Protein AF-A0A3C0JI24-F1 (afdb_monomer_lite)

Structure (mmCIF, N/CA/C/O backbone):
data_AF-A0A3C0JI24-F1
#
_entry.id   AF-A0A3C0JI24-F1
#
loop_
_atom_site.group_PDB
_atom_site.id
_atom_site.type_symbol
_atom_site.label_atom_id
_atom_site.label_alt_id
_atom_site.label_comp_id
_atom_site.label_asym_id
_atom_site.label_entity_id
_atom_site.label_seq_id
_atom_site.pdbx_PDB_ins_code
_atom_site.Cartn_x
_atom_site.Cartn_y
_atom_site.Cartn_z
_atom_site.occupancy
_atom_site.B_iso_or_equiv
_atom_site.auth_seq_id
_atom_site.auth_comp_id
_atom_site.auth_asym_id
_atom_site.auth_atom_id
_atom_site.pdbx_PDB_model_num
ATOM 1 N N . MET A 1 1 ? 1.768 -1.659 12.261 1.00 83.25 1 MET A N 1
ATOM 2 C CA . MET A 1 1 ? 0.963 -0.418 12.295 1.00 83.25 1 MET A CA 1
ATOM 3 C C . MET A 1 1 ? 0.250 -0.322 13.633 1.00 83.25 1 MET A C 1
ATOM 5 O O . MET A 1 1 ? -0.159 -1.361 14.139 1.00 83.25 1 MET A O 1
ATOM 9 N N . SER A 1 2 ? 0.136 0.874 14.218 1.00 90.31 2 SER A N 1
ATOM 10 C CA . SER A 1 2 ? -0.512 1.094 15.518 1.00 90.31 2 SER A CA 1
ATOM 11 C C . SER A 1 2 ? -1.549 2.213 15.447 1.00 90.31 2 SER A C 1
ATOM 13 O O . SER A 1 2 ? -1.289 3.282 14.897 1.00 90.31 2 SER A O 1
ATOM 15 N N . LYS A 1 3 ? -2.701 1.995 16.096 1.00 88.44 3 LYS A N 1
ATOM 16 C CA . LYS A 1 3 ? -3.726 3.033 16.273 1.00 88.44 3 LYS A CA 1
ATOM 17 C C . LYS A 1 3 ? -3.222 4.208 17.109 1.00 88.44 3 LYS A C 1
ATOM 19 O O . LYS A 1 3 ? -3.499 5.351 16.773 1.00 88.44 3 LYS A O 1
ATOM 24 N N . SER A 1 4 ? -2.442 3.938 18.157 1.00 92.62 4 SER A N 1
ATOM 25 C CA . SER A 1 4 ? -1.921 4.978 19.055 1.00 92.62 4 SER A CA 1
ATOM 26 C C . SER A 1 4 ? -0.841 5.853 18.419 1.00 92.62 4 SER A C 1
ATOM 28 O O . SER A 1 4 ? -0.662 6.989 18.840 1.00 92.62 4 SER A O 1
ATOM 30 N N . LEU A 1 5 ? -0.140 5.344 17.401 1.00 90.38 5 LEU A N 1
ATOM 31 C CA . LEU A 1 5 ? 0.876 6.093 16.653 1.00 90.38 5 LEU A CA 1
ATOM 32 C C . LEU A 1 5 ? 0.290 6.817 15.432 1.00 90.38 5 LEU A C 1
ATOM 34 O O . LEU A 1 5 ? 1.037 7.437 14.683 1.00 90.38 5 LEU A O 1
ATOM 38 N N . GLY A 1 6 ? -1.021 6.696 15.193 1.00 87.94 6 GLY A N 1
ATOM 39 C CA . GLY A 1 6 ? -1.695 7.323 14.056 1.00 87.94 6 GLY A CA 1
ATOM 40 C C . GLY A 1 6 ? -1.270 6.790 12.684 1.00 87.94 6 GLY A C 1
ATOM 41 O O . GLY A 1 6 ? -1.634 7.377 11.674 1.00 87.94 6 GLY A O 1
ATOM 42 N N . ASN A 1 7 ? -0.525 5.682 12.622 1.00 92.06 7 ASN A N 1
ATOM 43 C CA . ASN A 1 7 ? 0.030 5.131 11.385 1.00 92.06 7 ASN A CA 1
ATOM 44 C C . ASN A 1 7 ? -0.683 3.843 10.964 1.00 92.06 7 ASN A C 1
ATOM 46 O O . ASN A 1 7 ? -0.022 2.862 10.643 1.00 92.06 7 ASN A O 1
ATOM 50 N N . TYR A 1 8 ? -2.013 3.809 11.047 1.00 94.62 8 TYR A N 1
ATOM 51 C CA . TYR A 1 8 ? -2.826 2.657 10.659 1.00 94.62 8 TYR A CA 1
ATOM 52 C C . TYR A 1 8 ? -3.779 3.008 9.516 1.00 94.62 8 TYR A C 1
ATOM 54 O O . TYR A 1 8 ? -4.153 4.165 9.334 1.00 94.62 8 TYR A O 1
ATOM 62 N N . ILE A 1 9 ? -4.187 1.974 8.784 1.00 95.69 9 ILE A N 1
ATOM 63 C CA . ILE A 1 9 ? -5.235 2.033 7.767 1.00 95.69 9 ILE A CA 1
ATOM 64 C C . ILE A 1 9 ? 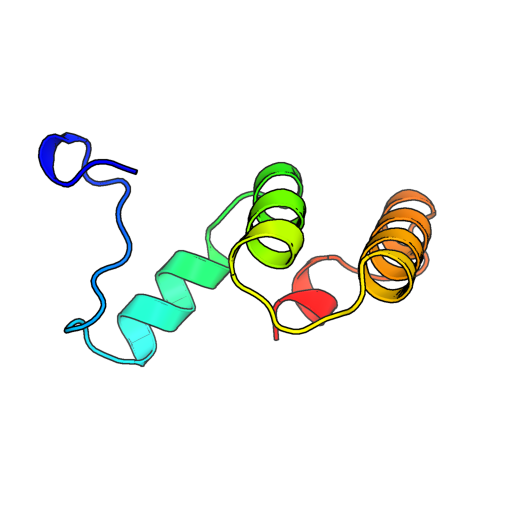-6.389 1.196 8.306 1.00 95.69 9 ILE A C 1
ATOM 66 O O . ILE A 1 9 ? -6.223 0.002 8.576 1.00 95.69 9 ILE A O 1
ATOM 70 N N . GLY A 1 10 ? -7.513 1.842 8.593 1.00 95.62 10 GLY A N 1
ATOM 71 C CA . GLY A 1 10 ? -8.677 1.191 9.175 1.00 95.62 10 GLY A CA 1
ATOM 72 C C . GLY A 1 10 ? -9.523 0.519 8.101 1.00 95.62 10 GLY A C 1
ATOM 73 O O . GLY A 1 10 ? -9.867 1.138 7.110 1.00 95.62 10 GLY A O 1
ATOM 74 N N . ILE A 1 11 ? -9.917 -0.735 8.326 1.00 94.19 11 ILE A N 1
ATOM 75 C CA . ILE A 1 11 ? -10.740 -1.503 7.370 1.00 94.19 11 ILE A CA 1
ATOM 76 C C . ILE A 1 11 ? -12.164 -0.919 7.232 1.00 94.19 11 ILE A C 1
ATOM 78 O O . ILE A 1 11 ? -12.819 -1.119 6.217 1.00 94.19 11 ILE A O 1
ATOM 82 N N . ASN A 1 12 ? -12.631 -0.182 8.246 1.00 96.12 12 ASN A N 1
ATOM 83 C CA . ASN A 1 12 ? -13.950 0.464 8.271 1.00 96.12 12 ASN A CA 1
ATOM 84 C C . ASN A 1 12 ? -13.889 1.970 7.935 1.00 96.12 12 ASN A C 1
ATOM 86 O O . ASN A 1 12 ? -14.817 2.700 8.275 1.00 96.12 12 ASN A O 1
ATOM 90 N N . GLU A 1 13 ? -12.779 2.458 7.377 1.00 96.19 13 GLU A N 1
ATOM 91 C CA . GLU A 1 13 ? -12.649 3.857 6.943 1.00 96.19 13 GLU A CA 1
ATOM 92 C C . GLU A 1 13 ? -13.333 4.080 5.589 1.00 96.19 13 GLU A C 1
ATOM 94 O O . GLU A 1 13 ? -13.665 3.125 4.882 1.00 96.19 13 GLU A O 1
ATOM 99 N N . ASP A 1 14 ? -13.557 5.343 5.223 1.00 98.12 14 ASP A N 1
ATOM 100 C CA . ASP A 1 14 ? -14.082 5.661 3.896 1.00 98.12 14 ASP A CA 1
ATOM 101 C C . ASP A 1 14 ? -13.107 5.168 2.803 1.00 98.12 14 ASP A C 1
ATOM 103 O O . ASP A 1 14 ? -11.886 5.293 2.971 1.00 98.12 14 ASP A O 1
ATOM 107 N N . PRO A 1 15 ? -13.594 4.621 1.672 1.00 97.56 15 PRO A N 1
ATOM 108 C CA . PRO A 1 15 ? -12.729 4.138 0.597 1.00 97.56 15 PRO A CA 1
ATOM 109 C C . PRO A 1 15 ? -11.700 5.159 0.102 1.00 97.56 15 PRO A C 1
ATOM 111 O O . PRO A 1 15 ? -10.562 4.780 -0.181 1.00 97.56 15 PRO A O 1
ATOM 114 N N . ALA A 1 16 ? -12.060 6.443 0.027 1.00 97.06 16 ALA A N 1
ATOM 115 C CA . ALA A 1 16 ? -11.139 7.490 -0.402 1.00 97.06 16 ALA A CA 1
ATOM 116 C C . ALA A 1 16 ? -10.029 7.735 0.634 1.00 97.06 16 ALA A C 1
ATOM 118 O O . ALA A 1 16 ? -8.876 7.957 0.256 1.00 97.06 16 ALA A O 1
ATOM 119 N N . GLU A 1 17 ? -10.344 7.645 1.930 1.00 96.88 17 GLU A N 1
ATOM 120 C CA . GLU A 1 17 ? -9.350 7.747 3.004 1.00 96.88 17 GLU A CA 1
ATOM 121 C C . GLU A 1 17 ? -8.400 6.548 3.006 1.00 96.88 17 GLU A C 1
ATOM 123 O O . GLU A 1 17 ? -7.183 6.734 3.079 1.00 96.88 17 GLU A O 1
ATOM 128 N N . MET A 1 18 ? -8.934 5.327 2.872 1.00 96.56 18 MET A N 1
ATOM 129 C CA . MET A 1 18 ? -8.118 4.113 2.775 1.00 96.56 18 MET A CA 1
ATOM 130 C C . MET A 1 18 ? -7.153 4.202 1.593 1.00 96.56 18 MET A C 1
ATOM 132 O O . MET A 1 18 ? -5.949 3.998 1.761 1.00 96.56 18 MET A O 1
ATOM 136 N N . PHE A 1 19 ? -7.667 4.566 0.415 1.00 95.69 19 PHE A N 1
ATOM 137 C CA . PHE A 1 19 ? -6.858 4.734 -0.788 1.00 95.69 19 PHE A CA 1
ATOM 138 C C . PHE A 1 19 ? -5.778 5.802 -0.593 1.00 95.69 19 PHE A C 1
ATOM 140 O O . PHE A 1 19 ? -4.603 5.545 -0.845 1.00 95.69 19 PHE A O 1
ATOM 147 N N . GLY A 1 20 ? -6.140 6.980 -0.074 1.00 95.88 20 GLY A N 1
ATOM 148 C CA . GLY A 1 20 ? -5.186 8.057 0.192 1.00 95.88 20 GLY A CA 1
ATOM 149 C C . GLY A 1 20 ? -4.065 7.635 1.146 1.00 95.88 20 GLY A C 1
ATOM 150 O O . GLY A 1 20 ? -2.894 7.929 0.894 1.00 95.88 20 GLY A O 1
ATOM 151 N N . LYS A 1 21 ? -4.394 6.885 2.204 1.0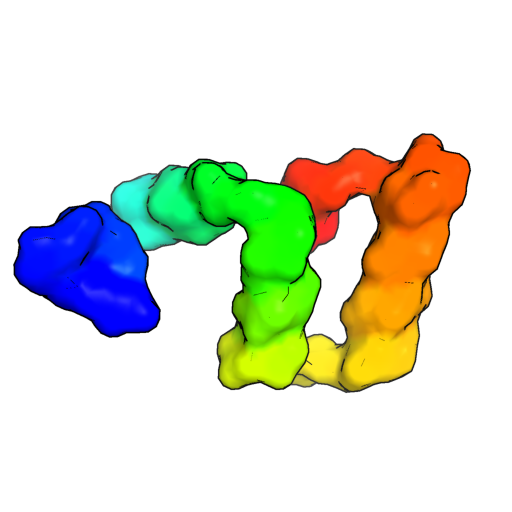0 95.56 21 LYS A N 1
ATOM 152 C CA . LYS A 1 21 ? -3.395 6.357 3.142 1.00 95.56 21 LYS A CA 1
ATOM 153 C C . LYS A 1 21 ? -2.469 5.337 2.485 1.00 95.56 21 LYS A C 1
ATOM 155 O O . LYS A 1 21 ? -1.259 5.452 2.670 1.00 95.56 21 LYS A O 1
ATOM 160 N N . ILE A 1 22 ? -2.994 4.402 1.687 1.00 95.56 22 ILE A N 1
ATOM 161 C CA . ILE A 1 22 ? -2.172 3.454 0.911 1.00 95.56 22 ILE A CA 1
ATOM 162 C C . ILE A 1 22 ? -1.243 4.213 -0.042 1.00 95.56 22 ILE A C 1
ATOM 164 O O . ILE A 1 22 ? -0.050 3.937 -0.077 1.00 95.56 22 ILE A O 1
ATOM 168 N N . MET A 1 23 ? -1.745 5.222 -0.755 1.00 94.94 23 MET A N 1
ATOM 169 C CA . MET A 1 23 ? -0.930 6.016 -1.681 1.00 94.94 23 MET A CA 1
ATOM 170 C C . MET A 1 23 ? 0.173 6.821 -0.980 1.00 94.94 23 MET A C 1
ATOM 172 O O . MET A 1 23 ? 1.200 7.107 -1.595 1.00 94.94 23 MET A O 1
ATOM 176 N N . SER A 1 24 ? -0.020 7.172 0.295 1.00 94.50 24 SER A N 1
ATOM 177 C CA . SER A 1 24 ? 0.934 7.960 1.087 1.00 94.50 24 SER A CA 1
ATOM 178 C C . SER A 1 24 ? 2.115 7.162 1.657 1.00 94.50 24 SER A C 1
ATOM 180 O O . SER A 1 24 ? 3.066 7.766 2.154 1.00 94.50 24 SER A O 1
ATOM 182 N N . ILE A 1 25 ? 2.081 5.823 1.605 1.00 94.62 25 ILE A N 1
ATOM 183 C CA . ILE A 1 25 ? 3.195 4.997 2.096 1.00 94.62 25 ILE A CA 1
ATOM 184 C C . ILE A 1 25 ? 4.436 5.191 1.217 1.00 94.62 25 ILE A C 1
ATOM 186 O O . ILE A 1 25 ? 4.320 5.399 0.008 1.00 94.62 25 ILE A O 1
ATOM 190 N N . SER A 1 26 ? 5.633 5.086 1.800 1.00 95.06 26 SER A N 1
ATOM 191 C CA . SER A 1 26 ? 6.877 5.151 1.024 1.00 95.06 26 SER A CA 1
ATOM 192 C C . SER A 1 26 ? 6.982 3.994 0.029 1.00 95.06 26 SER A C 1
ATOM 194 O O . SER A 1 26 ? 6.383 2.935 0.222 1.00 95.06 26 SER A O 1
ATOM 196 N N . ASP A 1 27 ? 7.761 4.189 -1.030 1.00 94.56 27 ASP A N 1
ATOM 197 C CA . ASP A 1 27 ? 7.962 3.163 -2.057 1.00 94.56 27 ASP A CA 1
ATOM 198 C C . ASP A 1 27 ? 8.673 1.924 -1.487 1.00 94.56 27 ASP A C 1
ATOM 200 O O . ASP A 1 27 ? 8.294 0.804 -1.807 1.00 94.56 27 ASP A O 1
ATOM 204 N N . ASP A 1 28 ? 9.588 2.100 -0.530 1.00 93.19 28 ASP A N 1
ATOM 205 C CA . ASP A 1 28 ? 10.209 0.975 0.185 1.00 93.19 28 ASP A CA 1
ATOM 206 C C . ASP A 1 28 ? 9.184 0.147 0.979 1.00 93.19 28 ASP A C 1
ATOM 208 O O . ASP A 1 28 ? 9.236 -1.083 1.012 1.00 93.19 28 ASP A O 1
ATOM 212 N N . LEU A 1 29 ? 8.232 0.815 1.643 1.00 94.75 29 LEU A N 1
ATOM 213 C CA . LEU A 1 29 ? 7.216 0.137 2.450 1.00 94.75 29 LEU A CA 1
ATOM 214 C C . LEU A 1 29 ? 6.148 -0.532 1.576 1.00 94.75 29 LEU A C 1
ATOM 216 O O . LEU A 1 29 ? 5.576 -1.547 1.978 1.00 94.75 29 LEU A O 1
ATOM 220 N N . MET A 1 30 ? 5.893 0.024 0.392 1.00 95.88 30 MET A N 1
ATOM 221 C CA . MET A 1 30 ? 4.940 -0.501 -0.580 1.00 95.88 30 MET A CA 1
ATOM 222 C C . MET A 1 30 ? 5.241 -1.956 -0.954 1.00 95.88 30 MET A C 1
ATOM 224 O O . MET A 1 30 ? 4.322 -2.772 -0.945 1.00 95.88 30 MET A O 1
ATOM 228 N N . TRP A 1 31 ? 6.499 -2.312 -1.226 1.00 96.00 31 TRP A N 1
ATOM 229 C CA . TRP A 1 31 ? 6.859 -3.688 -1.605 1.00 96.00 31 TRP A CA 1
ATOM 230 C C . TRP A 1 31 ? 6.495 -4.695 -0.518 1.00 96.00 31 TRP A C 1
ATOM 232 O O . TRP A 1 31 ? 5.842 -5.703 -0.778 1.00 96.00 31 TRP A O 1
ATOM 242 N N . ARG A 1 32 ? 6.777 -4.346 0.739 1.00 95.75 32 ARG A N 1
ATOM 243 C CA . ARG A 1 32 ? 6.388 -5.162 1.892 1.00 95.75 32 ARG A CA 1
ATOM 244 C C . ARG A 1 32 ? 4.867 -5.294 2.038 1.00 95.75 32 ARG A C 1
ATOM 246 O O . ARG A 1 32 ? 4.388 -6.293 2.567 1.00 95.75 32 ARG A O 1
ATOM 253 N N . TYR A 1 33 ? 4.092 -4.301 1.601 1.00 96.12 33 TYR A N 1
ATOM 254 C CA . TYR A 1 33 ? 2.629 -4.401 1.566 1.00 96.12 33 TYR A CA 1
ATOM 255 C C . TYR A 1 33 ? 2.165 -5.356 0.469 1.00 96.12 33 TYR A C 1
ATOM 257 O O . TYR A 1 33 ? 1.277 -6.166 0.728 1.00 96.12 33 TYR A O 1
ATOM 265 N N . PHE A 1 34 ? 2.780 -5.314 -0.715 1.00 96.44 34 PHE A N 1
ATOM 266 C CA . P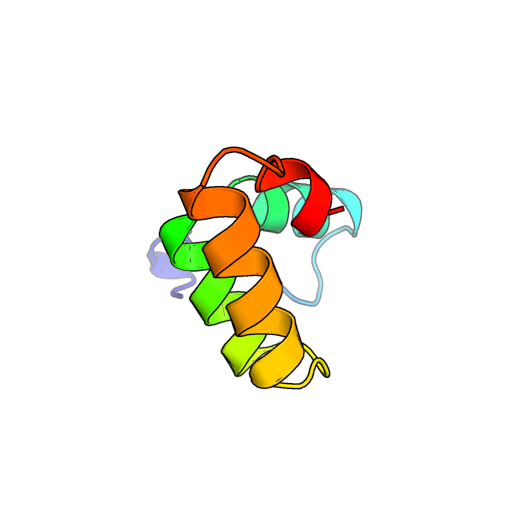HE A 1 34 ? 2.492 -6.279 -1.775 1.00 96.44 34 PHE A CA 1
ATOM 267 C C . PHE A 1 34 ? 2.753 -7.716 -1.322 1.00 96.44 34 PHE A C 1
ATOM 269 O O . PHE A 1 34 ? 1.876 -8.563 -1.483 1.00 96.44 34 PHE A O 1
ATOM 276 N N . GLU A 1 35 ? 3.893 -7.982 -0.687 1.00 95.31 35 GLU A N 1
ATOM 277 C CA . GLU A 1 35 ? 4.242 -9.323 -0.199 1.00 95.31 35 GLU A CA 1
ATOM 278 C C . GLU A 1 35 ? 3.262 -9.867 0.849 1.00 95.31 35 GLU A C 1
ATOM 280 O O . GLU A 1 35 ? 2.987 -11.064 0.884 1.00 95.31 35 GLU A O 1
ATOM 285 N N . LEU A 1 36 ? 2.760 -9.002 1.736 1.00 95.69 36 LEU A N 1
ATOM 286 C CA . LEU A 1 36 ? 1.977 -9.428 2.899 1.00 95.69 36 LEU A CA 1
ATOM 287 C C . LEU A 1 36 ? 0.463 -9.376 2.684 1.00 95.69 36 LEU A C 1
ATOM 289 O O . LEU A 1 36 ? -0.264 -10.082 3.382 1.00 95.69 36 LEU A O 1
ATOM 293 N N . LEU A 1 37 ? -0.017 -8.501 1.799 1.00 95.38 37 LEU A N 1
ATOM 294 C CA . LEU A 1 37 ? -1.441 -8.173 1.677 1.00 95.38 37 LEU A CA 1
ATOM 295 C C . LEU A 1 37 ? -2.007 -8.408 0.275 1.00 95.38 37 LEU A C 1
ATOM 297 O O . LEU A 1 37 ? -3.228 -8.456 0.131 1.00 95.38 37 LEU A O 1
ATOM 301 N N . SER A 1 38 ? -1.163 -8.525 -0.754 1.00 94.81 38 SER A N 1
ATOM 302 C CA . SER A 1 38 ? -1.639 -8.776 -2.114 1.00 94.81 38 SER A CA 1
ATOM 303 C C . SER A 1 38 ? -1.742 -10.272 -2.409 1.00 94.81 38 SER A C 1
ATOM 305 O O . SER A 1 38 ? -1.108 -11.104 -1.767 1.00 94.81 38 SER A O 1
ATOM 307 N N . PHE A 1 39 ? -2.522 -10.609 -3.433 1.00 95.88 39 PHE A N 1
ATOM 308 C CA . PHE A 1 39 ? -2.608 -11.968 -3.973 1.00 95.88 39 PHE A CA 1
ATOM 309 C C . PHE A 1 39 ? -1.632 -12.205 -5.135 1.00 95.88 39 PHE A C 1
ATOM 311 O O . PHE A 1 39 ? -1.796 -13.163 -5.888 1.00 95.88 39 PHE A O 1
ATOM 318 N N . LYS A 1 40 ? -0.668 -11.300 -5.338 1.00 95.50 40 LYS A N 1
ATOM 319 C CA . LYS A 1 40 ? 0.306 -11.392 -6.425 1.00 95.50 40 LYS A CA 1
ATOM 320 C C . LYS A 1 40 ? 1.398 -12.393 -6.081 1.00 95.50 40 LYS A C 1
ATOM 322 O O . LYS A 1 40 ? 1.775 -12.553 -4.922 1.00 95.50 40 LYS A O 1
ATOM 327 N N . GLU A 1 41 ? 1.911 -13.069 -7.100 1.00 96.56 41 GLU A N 1
ATOM 328 C CA . GLU A 1 41 ? 3.035 -13.979 -6.913 1.00 96.56 41 GLU A CA 1
ATOM 329 C C . GLU A 1 41 ? 4.320 -13.186 -6.647 1.00 96.56 41 GLU A C 1
ATOM 331 O O . GLU A 1 41 ? 4.546 -12.130 -7.239 1.00 96.56 41 GLU A O 1
ATOM 336 N N . LEU A 1 42 ? 5.210 -13.724 -5.806 1.00 94.69 42 LEU A N 1
ATOM 337 C CA . LEU A 1 42 ? 6.483 -13.065 -5.481 1.00 94.69 42 LEU A CA 1
ATOM 338 C C . LEU A 1 42 ? 7.331 -12.770 -6.728 1.00 94.69 42 LEU A C 1
ATOM 340 O O . LEU A 1 42 ? 8.028 -11.762 -6.769 1.00 94.69 42 LEU A O 1
ATOM 344 N N . GLY A 1 43 ? 7.255 -13.616 -7.761 1.00 96.69 43 GLY A N 1
ATOM 345 C CA . GLY A 1 43 ? 7.951 -13.378 -9.028 1.00 96.69 43 GLY A CA 1
ATOM 346 C C . GLY A 1 43 ? 7.480 -12.110 -9.748 1.00 96.69 43 GLY A C 1
ATOM 347 O O . GLY A 1 43 ? 8.307 -11.370 -10.275 1.00 96.69 43 GLY A O 1
ATOM 348 N N . GLU A 1 44 ? 6.174 -11.831 -9.729 1.00 96.25 44 GLU A N 1
ATOM 349 C CA . GLU A 1 44 ? 5.584 -10.626 -10.331 1.00 96.25 44 GLU A CA 1
ATOM 350 C C . GLU A 1 44 ? 5.987 -9.373 -9.541 1.00 96.25 44 GLU A C 1
ATOM 352 O O . GLU A 1 44 ? 6.423 -8.386 -10.130 1.00 96.25 44 GLU A O 1
ATOM 357 N N . ILE A 1 45 ? 5.935 -9.447 -8.206 1.00 96.38 45 ILE A N 1
ATOM 358 C CA . ILE A 1 45 ? 6.332 -8.347 -7.313 1.00 96.38 45 ILE A CA 1
ATOM 359 C C . ILE A 1 45 ? 7.815 -7.997 -7.511 1.00 96.38 45 ILE A C 1
ATOM 361 O O . ILE A 1 45 ? 8.151 -6.827 -7.689 1.00 96.38 45 ILE A O 1
ATOM 365 N N . ASN A 1 46 ? 8.693 -9.004 -7.554 1.00 96.44 46 ASN A N 1
ATOM 366 C CA . ASN A 1 46 ? 10.128 -8.807 -7.774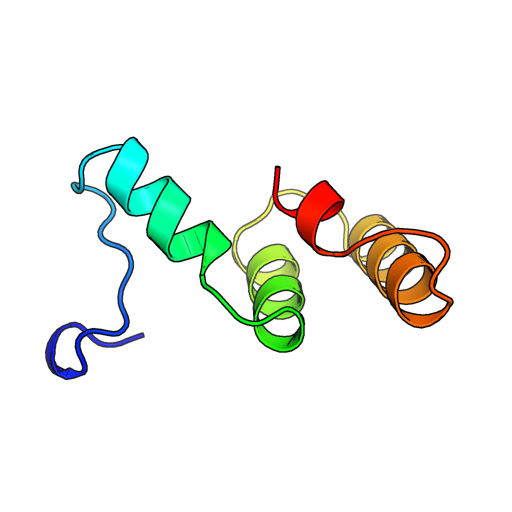 1.00 96.44 46 ASN A CA 1
ATOM 367 C C . ASN A 1 46 ? 10.423 -8.169 -9.140 1.00 96.44 46 ASN A C 1
ATOM 369 O O . ASN A 1 46 ? 11.280 -7.292 -9.237 1.00 96.44 46 ASN A O 1
ATOM 373 N N . ALA A 1 47 ? 9.703 -8.575 -10.191 1.00 96.81 47 ALA A N 1
ATOM 374 C CA . ALA A 1 47 ? 9.862 -7.991 -11.521 1.00 96.81 47 ALA A CA 1
ATOM 375 C C . ALA A 1 47 ? 9.454 -6.508 -11.554 1.00 96.81 47 ALA A C 1
ATOM 377 O O . ALA A 1 47 ? 10.131 -5.690 -12.183 1.00 96.81 47 ALA A O 1
ATOM 378 N N . TRP A 1 48 ? 8.374 -6.139 -10.857 1.00 96.81 48 TRP A N 1
ATOM 379 C CA . TRP A 1 48 ? 7.983 -4.735 -10.710 1.00 96.81 48 TRP A CA 1
ATOM 380 C C . TRP A 1 48 ? 9.014 -3.930 -9.934 1.00 96.81 48 TRP A C 1
ATOM 382 O O . TRP A 1 48 ? 9.382 -2.842 -10.376 1.00 96.81 48 TRP A O 1
ATOM 392 N N . GLN A 1 49 ? 9.512 -4.471 -8.822 1.00 95.88 49 GLN A N 1
ATOM 393 C CA . GLN A 1 49 ? 10.534 -3.809 -8.024 1.00 95.88 49 GLN A CA 1
ATOM 394 C C . GLN A 1 49 ? 11.795 -3.535 -8.851 1.00 95.88 49 GLN A C 1
ATOM 396 O O . GLN A 1 49 ? 12.263 -2.399 -8.892 1.00 95.88 49 GLN A O 1
ATOM 401 N N . GLU A 1 50 ? 12.286 -4.529 -9.593 1.00 96.81 50 GLU A N 1
ATOM 402 C CA . GLU A 1 50 ? 13.457 -4.375 -10.458 1.00 96.81 50 GLU A CA 1
ATOM 403 C C . GLU A 1 50 ? 13.222 -3.344 -11.580 1.00 96.81 50 GLU A C 1
ATOM 405 O O . GLU A 1 50 ? 14.109 -2.551 -11.903 1.00 96.81 50 GLU A O 1
ATOM 410 N N . SER A 1 51 ? 12.021 -3.318 -12.170 1.00 96.69 51 SER A N 1
ATOM 411 C CA . SER A 1 51 ? 11.645 -2.316 -13.178 1.00 96.69 51 SER A CA 1
ATOM 412 C C . SER A 1 51 ? 11.681 -0.891 -12.611 1.00 96.69 51 SER A C 1
ATOM 414 O O . SER A 1 51 ? 12.206 0.029 -13.248 1.00 96.69 51 SER A O 1
ATOM 416 N N . CYS A 1 52 ? 11.175 -0.710 -11.389 1.00 95.81 52 CYS A N 1
ATOM 417 C CA . CYS A 1 52 ? 11.202 0.569 -10.689 1.00 95.81 52 CYS A CA 1
ATOM 418 C C . CYS A 1 52 ? 12.622 0.993 -10.291 1.00 95.81 52 CYS A C 1
ATOM 420 O O . CYS A 1 52 ? 12.986 2.151 -10.491 1.00 95.81 52 CYS A O 1
ATOM 422 N N . GLU A 1 53 ? 13.454 0.073 -9.798 1.00 94.81 53 GLU A N 1
ATOM 423 C CA . GLU A 1 53 ? 14.859 0.345 -9.452 1.00 94.81 53 GLU A CA 1
ATOM 424 C C . GLU A 1 53 ? 15.687 0.760 -10.677 1.00 94.81 53 GLU A C 1
ATOM 426 O O . GLU A 1 53 ? 16.566 1.619 -10.584 1.00 94.81 53 GLU A O 1
ATOM 431 N N . LYS A 1 54 ? 15.369 0.207 -11.853 1.00 96.75 54 LYS A N 1
ATOM 432 C CA . LYS A 1 54 ? 15.980 0.593 -13.136 1.00 96.75 54 LYS A CA 1
ATOM 433 C C . LYS A 1 54 ? 15.419 1.895 -13.718 1.00 96.75 54 LYS A C 1
ATOM 435 O O . LYS A 1 54 ? 15.894 2.334 -14.765 1.00 96.75 54 LYS A O 1
ATOM 440 N N . GLY A 1 55 ? 14.417 2.503 -13.082 1.00 93.75 55 GLY A N 1
ATOM 441 C CA . GLY A 1 55 ? 13.753 3.717 -13.562 1.00 93.75 55 GLY A CA 1
ATOM 442 C C . GLY A 1 55 ? 12.914 3.517 -14.828 1.00 93.75 55 GLY A C 1
ATOM 443 O O . GLY A 1 55 ? 12.593 4.494 -15.501 1.00 93.75 55 GLY A O 1
ATOM 444 N N . ILE A 1 56 ? 12.580 2.269 -15.171 1.00 96.44 56 ILE A N 1
ATOM 445 C CA . ILE A 1 56 ? 11.734 1.932 -16.326 1.00 96.44 56 ILE A CA 1
ATOM 446 C C . ILE A 1 56 ? 10.269 2.235 -16.002 1.00 96.44 56 ILE A C 1
ATOM 448 O O . ILE A 1 56 ? 9.532 2.703 -16.866 1.00 96.44 56 ILE A O 1
ATOM 452 N N . GLU A 1 57 ? 9.864 2.003 -14.752 1.00 94.69 57 GLU A N 1
ATOM 453 C CA . GLU A 1 57 ? 8.498 2.210 -14.277 1.00 94.69 57 GLU A CA 1
ATOM 454 C C . GLU A 1 57 ? 8.470 3.103 -13.033 1.00 94.69 57 GLU A C 1
ATOM 456 O O . GLU A 1 57 ? 9.375 3.065 -12.197 1.00 94.69 57 GLU A O 1
ATOM 461 N N . ASN A 1 58 ? 7.413 3.902 -12.881 1.00 94.38 58 ASN A N 1
ATOM 462 C CA . ASN A 1 58 ? 7.233 4.721 -11.688 1.00 94.38 58 ASN A CA 1
ATOM 463 C C . ASN A 1 58 ? 6.511 3.910 -10.593 1.00 94.38 58 ASN A C 1
ATOM 465 O O . ASN A 1 58 ? 5.414 3.415 -10.858 1.00 94.38 58 ASN A O 1
ATOM 469 N N . PRO A 1 59 ? 7.027 3.836 -9.348 1.00 94.62 59 PRO A N 1
ATOM 470 C CA . PRO A 1 59 ? 6.361 3.128 -8.247 1.00 94.62 59 PRO A CA 1
ATOM 471 C C . PRO A 1 59 ? 4.899 3.537 -8.034 1.00 94.62 59 PRO A C 1
ATOM 473 O O . PRO A 1 59 ? 4.057 2.713 -7.684 1.00 94.62 59 PRO A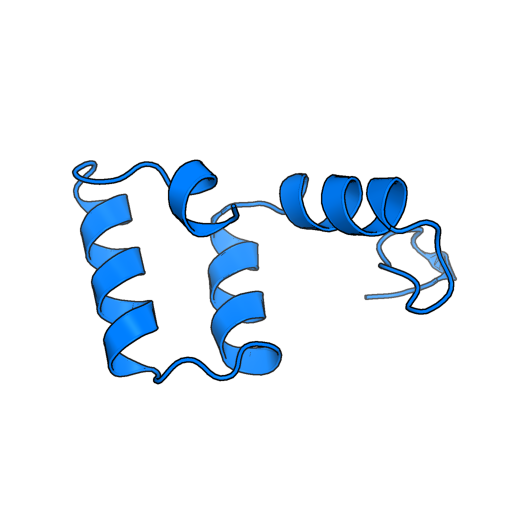 O 1
ATOM 476 N N . LYS A 1 60 ? 4.556 4.803 -8.306 1.00 93.62 60 LYS A N 1
ATOM 477 C CA . LYS A 1 60 ? 3.180 5.303 -8.224 1.00 93.62 60 LYS A CA 1
ATOM 478 C C . LYS A 1 60 ? 2.224 4.560 -9.159 1.00 93.62 60 LYS A C 1
ATOM 480 O O . LYS A 1 60 ? 1.071 4.382 -8.786 1.00 93.62 60 LYS A O 1
ATOM 485 N N . ASN A 1 61 ? 2.679 4.146 -10.340 1.00 94.56 61 ASN A N 1
ATOM 486 C CA . ASN A 1 61 ? 1.844 3.434 -11.308 1.00 94.56 61 ASN A CA 1
ATOM 487 C C . ASN A 1 61 ? 1.526 2.011 -10.842 1.00 94.56 61 ASN A C 1
ATOM 489 O O . ASN A 1 61 ? 0.463 1.499 -11.163 1.00 94.56 61 ASN A O 1
ATOM 493 N N . ILE A 1 62 ? 2.408 1.404 -10.044 1.00 94.38 62 ILE A N 1
ATOM 494 C CA . ILE A 1 62 ? 2.180 0.085 -9.443 1.00 94.38 62 ILE A CA 1
ATOM 495 C C . ILE A 1 62 ? 1.157 0.161 -8.296 1.00 94.38 62 ILE A C 1
ATOM 497 O O . ILE A 1 62 ? 0.442 -0.805 -8.047 1.00 94.38 62 ILE A O 1
ATOM 501 N N . LYS A 1 63 ? 1.053 1.305 -7.603 1.00 90.81 63 LYS A N 1
ATOM 502 C CA . LYS A 1 63 ? 0.090 1.514 -6.501 1.00 90.81 63 LYS A CA 1
ATOM 503 C C . LYS A 1 63 ? -1.366 1.716 -6.954 1.00 90.81 63 LYS A C 1
ATOM 505 O O . LYS A 1 63 ? -2.243 1.690 -6.090 1.00 90.81 63 LYS A O 1
ATOM 510 N N . ILE A 1 64 ? -1.611 1.999 -8.237 1.00 84.75 64 ILE A N 1
ATOM 511 C CA . ILE A 1 64 ? -2.932 2.378 -8.783 1.00 84.75 64 ILE A CA 1
ATOM 512 C C . ILE A 1 64 ? -3.712 1.152 -9.259 1.00 84.75 64 ILE A C 1
ATOM 514 O O . ILE A 1 64 ? -3.101 0.258 -9.879 1.00 84.75 64 ILE A O 1
#

pLDDT: mean 94.69, std 2.75, ran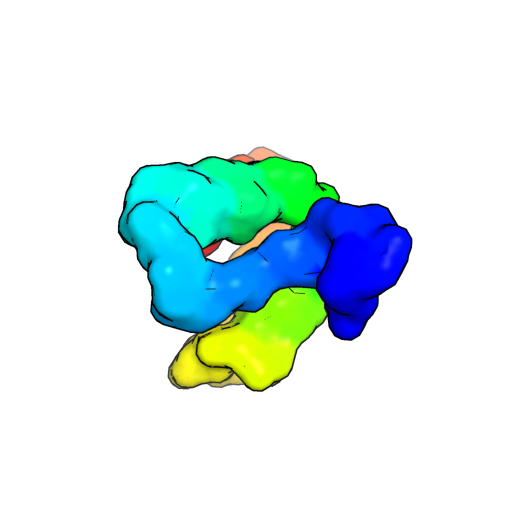ge [83.25, 98.12]

Radius of gyration: 12.91 Å; chains: 1; bounding box: 30×22×35 Å

Foldseek 3Di:
DDPVVVLDQDPPDDPVSNLVSLLPDDLVVNLVCCVPPNPDDPVVSVVVVVCVVVVVDPSSVVSD

Secondary structure (DSSP, 8-state):
--TTTT----TTS-HHHHHHHHHHS-HHHHHHHHHHH----HHHHHHHHHHHHTTSS-HHHHT-

Sequence (64 aa):
MSKSLGNYIGINEDPAEMFGKIMSISDDLMWRYFELLSFKELGEINAWQESCEKGIENPKNIKI